Protein AF-A0A239N1A0-F1 (afdb_monomer_lite)

Sequence (111 aa):
MNDEREIPHRDLAESEELANAVAAGDVAFDLSAPTPELPPRLTDEPMVVISARVPTSTYVRIRDEATARGVAPSVVVREWLELQQADREPDRMVRLGDLRRAIAHLEDAAA

Foldseek 3Di:
DDDPPPPPPPPVVVVVVVVVCVVVVVDDDDPVDDDDDDDDPPPDDDDDDDDDDDPPVVQVVLVVVCVVVVHDSVVSVVVVVVVVVVVVPPPPPDDPVVVVVVVVVVVVVVD

pLDDT: mean 79.48, std 16.42, range [37.59, 98.56]

Organism: NCBI:txid560556

Secondary structure (DSSP, 8-state):
-----------HHHHHHHHHHHHHT-----TTSPPPPPPPP--SPPP--------HHHHHHHHHHHHHHTS-HHHHHHHHHHHHHHTT-TT----HHHHHHHHHHHHHTT-

Radius of gyration: 28.1 Å; chains: 1; bounding box: 55×37×73 Å

Structure (mmCIF, N/CA/C/O backbone):
data_AF-A0A239N1A0-F1
#
_entry.id   AF-A0A239N1A0-F1
#
loop_
_atom_site.group_PDB
_atom_site.id
_atom_site.type_symbol
_atom_site.label_atom_id
_atom_site.label_alt_id
_atom_site.label_comp_id
_atom_site.label_asym_id
_atom_site.label_entity_id
_atom_site.label_seq_id
_atom_site.pdbx_PDB_ins_code
_atom_site.Cartn_x
_atom_site.Cartn_y
_atom_site.Cartn_z
_atom_site.occupancy
_atom_site.B_iso_or_equiv
_atom_site.auth_seq_id
_atom_site.auth_comp_id
_atom_site.auth_asym_id
_atom_site.auth_atom_id
_atom_site.pdbx_PDB_model_num
ATOM 1 N N . MET A 1 1 ? -5.920 18.858 -22.433 1.00 37.59 1 MET A N 1
ATOM 2 C CA . MET A 1 1 ? -4.831 19.318 -23.314 1.00 37.59 1 MET A CA 1
ATOM 3 C C . MET A 1 1 ? -3.849 18.165 -23.362 1.00 37.59 1 MET A C 1
ATOM 5 O O . MET A 1 1 ? -3.043 18.035 -22.453 1.00 37.59 1 MET A O 1
ATOM 9 N N . ASN A 1 2 ? -4.100 17.222 -24.274 1.00 37.81 2 ASN A N 1
ATOM 10 C CA . ASN A 1 2 ? -3.293 16.012 -24.414 1.00 37.81 2 ASN A CA 1
ATOM 11 C C . ASN A 1 2 ? -2.057 16.372 -25.228 1.00 37.81 2 ASN A C 1
ATOM 13 O O . ASN A 1 2 ? -2.182 16.911 -26.322 1.00 37.81 2 ASN A O 1
ATOM 17 N N . ASP A 1 3 ? -0.901 16.102 -24.642 1.00 45.94 3 ASP A N 1
ATOM 18 C CA . ASP A 1 3 ? 0.408 16.209 -25.265 1.00 45.94 3 ASP A CA 1
ATOM 19 C C . ASP A 1 3 ? 0.614 14.939 -26.103 1.00 45.94 3 ASP A C 1
ATOM 21 O O . ASP A 1 3 ? 0.964 13.872 -25.587 1.00 45.94 3 ASP A O 1
ATOM 25 N N . GLU A 1 4 ? 0.245 15.025 -27.380 1.00 44.75 4 GLU A N 1
ATOM 26 C CA . GLU A 1 4 ? 0.538 14.013 -28.388 1.00 44.75 4 GLU A CA 1
ATOM 27 C C . GLU A 1 4 ? 2.048 14.022 -28.609 1.00 44.75 4 GLU A C 1
ATOM 29 O O . GLU A 1 4 ? 2.580 14.832 -29.362 1.00 44.75 4 GLU A O 1
ATOM 34 N N . ARG A 1 5 ? 2.762 13.140 -27.904 1.00 50.94 5 ARG A N 1
ATOM 35 C CA . ARG A 1 5 ? 4.185 12.919 -28.161 1.00 50.94 5 ARG A CA 1
ATOM 36 C C . ARG A 1 5 ? 4.322 12.392 -29.584 1.00 50.94 5 ARG A C 1
ATOM 38 O O . ARG A 1 5 ? 4.095 11.205 -29.820 1.00 50.94 5 ARG A O 1
ATOM 45 N N . GLU A 1 6 ? 4.669 13.284 -30.504 1.00 40.62 6 GLU A N 1
ATOM 46 C CA . GLU A 1 6 ? 5.126 12.956 -31.848 1.00 40.62 6 GLU A CA 1
ATOM 47 C C . GLU A 1 6 ? 6.196 11.872 -31.730 1.00 40.62 6 GLU A C 1
ATOM 49 O O . GLU A 1 6 ? 7.296 12.088 -31.215 1.00 40.62 6 GLU A O 1
ATOM 54 N N . ILE A 1 7 ? 5.846 10.664 -32.164 1.00 49.66 7 ILE A N 1
ATOM 55 C CA . ILE A 1 7 ? 6.840 9.633 -32.420 1.00 49.66 7 ILE A CA 1
ATOM 56 C C . ILE A 1 7 ? 7.656 10.190 -33.589 1.00 49.66 7 ILE A C 1
ATOM 58 O O . ILE A 1 7 ? 7.056 10.460 -34.632 1.00 49.66 7 ILE A O 1
ATOM 62 N N . PRO A 1 8 ? 8.976 10.407 -33.450 1.00 45.47 8 PRO A N 1
ATOM 63 C CA . PRO A 1 8 ? 9.765 10.933 -34.547 1.00 45.47 8 PRO A CA 1
ATOM 64 C C . PRO A 1 8 ? 9.628 9.946 -35.700 1.00 45.47 8 PRO A C 1
ATOM 66 O O . PRO A 1 8 ? 10.034 8.787 -35.578 1.00 45.47 8 PRO A O 1
ATOM 69 N N . HIS A 1 9 ? 9.004 10.381 -36.793 1.00 50.81 9 HIS A N 1
ATOM 70 C CA . HIS A 1 9 ? 9.011 9.643 -38.041 1.00 50.81 9 HIS A CA 1
ATOM 71 C C . HIS A 1 9 ? 10.475 9.552 -38.469 1.00 50.81 9 HIS A C 1
ATOM 73 O O . HIS A 1 9 ? 11.012 10.492 -39.048 1.00 50.81 9 HIS A O 1
ATOM 79 N N . ARG A 1 10 ? 11.150 8.451 -38.105 1.00 56.03 10 ARG A N 1
ATOM 80 C CA . ARG A 1 10 ? 12.426 8.071 -38.713 1.00 56.03 10 ARG A CA 1
ATOM 81 C C . ARG A 1 10 ? 12.217 8.186 -40.217 1.00 56.03 10 ARG A C 1
ATOM 83 O O . ARG A 1 10 ? 11.235 7.642 -40.724 1.00 56.03 10 ARG A O 1
ATOM 90 N N . ASP A 1 11 ? 13.066 8.977 -40.856 1.00 60.19 11 ASP A N 1
ATOM 91 C CA . ASP A 1 11 ? 12.864 9.484 -42.206 1.00 60.19 11 ASP A CA 1
ATOM 92 C C . ASP A 1 11 ? 12.440 8.345 -43.149 1.00 60.19 11 ASP A C 1
ATOM 94 O O . ASP A 1 11 ? 13.123 7.325 -43.284 1.00 60.19 11 ASP A O 1
ATOM 98 N N . LEU A 1 12 ? 11.249 8.462 -43.741 1.00 56.19 12 LEU A N 1
ATOM 99 C CA . LEU A 1 12 ? 10.692 7.412 -44.598 1.00 56.19 12 LEU A CA 1
ATOM 100 C C . LEU A 1 12 ? 1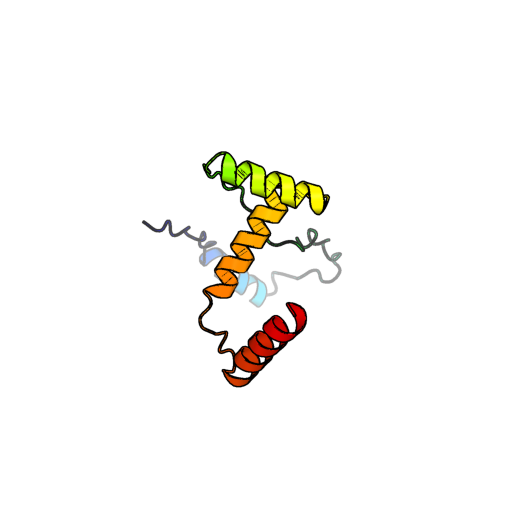1.592 7.175 -45.821 1.00 56.19 12 LEU A C 1
ATOM 102 O O . LEU A 1 12 ? 11.656 6.050 -46.315 1.00 56.19 12 LEU A O 1
ATOM 106 N N . ALA A 1 13 ? 12.352 8.195 -46.238 1.00 59.06 13 ALA A N 1
ATOM 107 C CA . ALA A 1 13 ? 13.349 8.098 -47.298 1.00 59.06 13 ALA A CA 1
ATOM 108 C C . ALA A 1 13 ? 14.492 7.130 -46.942 1.00 59.06 13 ALA A C 1
ATOM 110 O O . ALA A 1 13 ? 14.853 6.284 -47.758 1.00 59.06 13 ALA A O 1
ATOM 111 N N . GLU A 1 14 ? 14.992 7.166 -45.701 1.00 66.62 14 GLU A N 1
ATOM 112 C CA . GLU A 1 14 ? 15.992 6.202 -45.214 1.00 66.62 14 GLU A CA 1
ATOM 113 C C . GLU A 1 14 ? 15.430 4.772 -45.184 1.00 66.62 14 GLU A C 1
ATOM 115 O O . GLU A 1 14 ? 16.164 3.796 -45.343 1.00 66.62 14 GLU A O 1
ATOM 120 N N . SER A 1 15 ? 14.117 4.633 -44.979 1.00 69.81 15 SER A N 1
ATOM 121 C CA . SER A 1 15 ? 13.447 3.330 -44.938 1.00 69.81 15 SER A CA 1
ATOM 122 C C . SER A 1 15 ? 13.277 2.722 -46.334 1.00 69.81 15 SER A C 1
ATOM 124 O O . SER A 1 15 ? 13.476 1.518 -46.499 1.00 69.81 15 SER A O 1
ATOM 126 N N . GLU A 1 16 ? 12.951 3.533 -47.344 1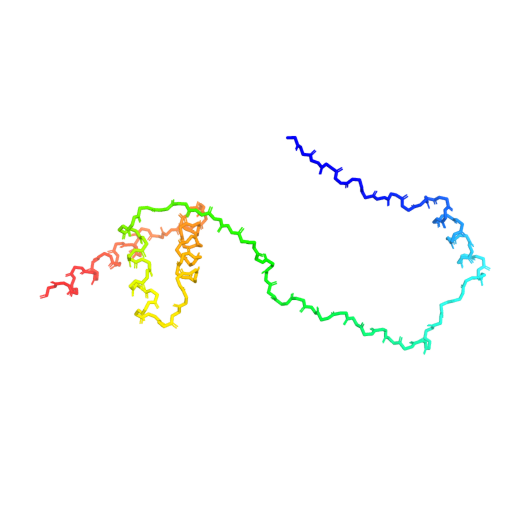.00 77.81 16 GLU A N 1
ATOM 127 C CA . GLU A 1 16 ? 12.869 3.089 -48.743 1.00 77.81 16 GLU A CA 1
ATOM 128 C C . GLU A 1 16 ? 14.251 2.776 -49.328 1.00 77.81 16 GLU A C 1
ATOM 130 O O . GLU A 1 16 ? 14.421 1.760 -50.003 1.00 77.81 16 GLU A O 1
ATOM 135 N N . GLU A 1 17 ? 15.259 3.599 -49.031 1.00 79.56 17 GLU A N 1
ATOM 136 C CA . GLU A 1 17 ? 16.646 3.352 -49.435 1.00 79.56 17 GLU A CA 1
ATOM 137 C C . GLU A 1 17 ? 17.174 2.040 -48.843 1.00 79.56 17 GLU A C 1
ATOM 139 O O . GLU A 1 17 ? 17.720 1.203 -49.565 1.00 79.56 17 GLU A O 1
ATOM 144 N N . LEU A 1 18 ? 16.923 1.805 -47.551 1.00 77.94 18 LEU A N 1
ATOM 145 C CA . LEU A 1 18 ? 17.281 0.553 -46.891 1.00 77.94 18 LEU A CA 1
ATOM 146 C C . LEU A 1 18 ? 16.550 -0.648 -47.502 1.00 77.94 18 LEU A C 1
ATOM 148 O O . LEU A 1 18 ? 17.166 -1.688 -47.731 1.00 77.94 18 LEU A O 1
ATOM 152 N N . ALA A 1 19 ? 15.251 -0.520 -47.783 1.00 81.44 19 ALA A N 1
ATOM 153 C CA . ALA A 1 19 ? 14.479 -1.584 -48.418 1.00 81.44 19 ALA A CA 1
ATOM 154 C C . ALA A 1 19 ? 15.038 -1.935 -49.807 1.00 81.44 19 ALA A C 1
ATOM 156 O O . ALA A 1 19 ? 15.173 -3.115 -50.136 1.00 81.44 19 ALA A O 1
ATOM 157 N N . ASN A 1 20 ? 15.428 -0.925 -50.589 1.00 85.62 20 ASN A N 1
ATOM 158 C CA . ASN A 1 20 ? 16.051 -1.111 -51.896 1.00 85.62 20 ASN A CA 1
ATOM 159 C C . ASN A 1 20 ? 17.434 -1.766 -51.788 1.00 85.62 20 ASN A C 1
ATOM 161 O O . ASN A 1 20 ? 17.723 -2.677 -52.557 1.00 85.62 20 ASN A O 1
ATOM 165 N N . ALA A 1 21 ? 18.257 -1.375 -50.813 1.00 81.19 21 ALA A N 1
ATOM 166 C CA . ALA A 1 21 ? 19.572 -1.976 -50.582 1.00 81.19 21 ALA A CA 1
ATOM 167 C C . ALA A 1 21 ? 19.475 -3.446 -50.126 1.00 81.19 21 ALA A C 1
ATOM 169 O O . ALA A 1 21 ? 20.254 -4.293 -50.562 1.00 81.19 21 ALA A O 1
ATOM 170 N N . VAL A 1 22 ? 18.476 -3.787 -49.302 1.00 81.81 22 VAL A N 1
ATOM 171 C CA . VAL A 1 22 ? 18.172 -5.184 -48.939 1.00 81.81 22 VAL A CA 1
ATOM 172 C C . VAL A 1 22 ? 17.707 -5.976 -50.165 1.00 81.81 22 VAL A C 1
ATOM 174 O O . VAL A 1 22 ? 18.174 -7.092 -50.382 1.00 81.81 22 VAL A O 1
ATOM 177 N N . ALA A 1 23 ? 16.822 -5.407 -50.991 1.00 84.88 23 ALA A N 1
ATOM 178 C CA . ALA A 1 23 ? 16.338 -6.055 -52.212 1.00 84.88 23 ALA A CA 1
ATOM 179 C C . ALA A 1 23 ? 17.442 -6.241 -53.270 1.00 84.88 23 ALA A C 1
ATOM 181 O O . ALA A 1 23 ? 17.441 -7.243 -53.986 1.00 84.88 23 ALA A O 1
ATOM 182 N N . ALA A 1 24 ? 18.391 -5.305 -53.346 1.00 87.62 24 ALA A N 1
ATOM 183 C CA . ALA A 1 24 ? 19.570 -5.374 -54.207 1.00 87.62 24 ALA A CA 1
ATOM 184 C C . ALA A 1 24 ? 20.644 -6.351 -53.690 1.00 87.62 24 ALA A C 1
ATOM 186 O O . ALA A 1 24 ? 21.539 -6.726 -54.443 1.00 87.62 24 ALA A O 1
ATOM 187 N N . GLY A 1 25 ? 20.539 -6.804 -52.434 1.00 82.50 25 GLY A N 1
ATOM 188 C CA . GLY A 1 25 ? 21.524 -7.683 -51.799 1.00 82.50 25 GLY A CA 1
ATOM 189 C C . GLY A 1 25 ? 22.774 -6.958 -51.289 1.00 82.50 25 GLY A C 1
ATOM 190 O O . GLY A 1 25 ? 23.741 -7.615 -50.910 1.00 82.50 25 GLY A O 1
ATOM 191 N N . ASP A 1 26 ? 22.745 -5.625 -51.238 1.00 85.62 26 ASP A N 1
ATOM 192 C CA . ASP A 1 26 ? 23.834 -4.775 -50.738 1.00 85.62 26 ASP A CA 1
ATOM 193 C C . ASP A 1 26 ? 23.911 -4.764 -49.199 1.00 85.62 26 ASP A C 1
ATOM 195 O O 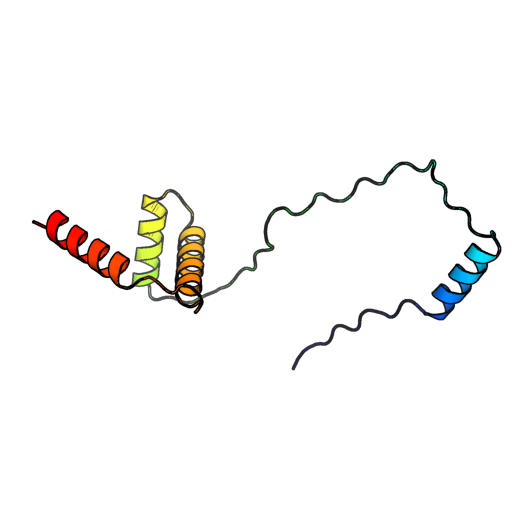. ASP A 1 26 ? 24.888 -4.298 -48.611 1.00 85.62 26 ASP A O 1
ATOM 199 N N . VAL A 1 27 ? 22.888 -5.310 -48.531 1.00 81.50 27 VAL A N 1
ATOM 200 C CA . VAL A 1 27 ? 22.829 -5.496 -47.077 1.00 81.50 27 VAL A CA 1
ATOM 201 C C . VAL A 1 27 ? 22.773 -6.986 -46.759 1.00 81.50 27 VAL A C 1
ATOM 203 O O . VAL A 1 27 ? 21.852 -7.690 -47.172 1.00 81.50 27 VAL A O 1
ATOM 206 N N . ALA A 1 28 ? 23.731 -7.458 -45.964 1.00 78.94 28 ALA A N 1
ATOM 207 C CA . ALA A 1 28 ? 23.748 -8.817 -45.440 1.00 78.94 28 ALA A CA 1
ATOM 208 C C . ALA A 1 28 ? 23.518 -8.804 -43.925 1.00 78.94 28 ALA A C 1
ATOM 210 O O . ALA A 1 28 ? 24.169 -8.059 -43.192 1.00 78.94 28 ALA A O 1
ATOM 211 N N . PHE A 1 29 ? 22.608 -9.654 -43.450 1.00 78.69 29 PHE A N 1
ATOM 212 C CA . PHE A 1 29 ? 22.435 -9.893 -42.020 1.00 78.69 29 PHE A CA 1
ATOM 213 C C . PHE A 1 29 ? 23.478 -10.904 -41.547 1.00 78.69 29 PHE A C 1
ATOM 215 O O . PHE A 1 29 ? 23.501 -12.043 -42.015 1.00 78.69 29 PHE A O 1
ATOM 222 N N . ASP A 1 30 ? 24.324 -10.503 -40.601 1.00 82.88 30 ASP A N 1
ATOM 223 C CA . ASP A 1 30 ? 25.215 -11.436 -39.919 1.00 82.88 30 ASP A CA 1
ATOM 224 C C . ASP A 1 30 ? 24.422 -12.262 -38.899 1.00 82.88 30 ASP A C 1
ATOM 226 O O . ASP A 1 30 ? 24.176 -11.839 -37.770 1.00 82.88 30 ASP A O 1
ATOM 230 N N . LEU A 1 31 ? 24.012 -13.460 -39.313 1.00 80.38 31 LEU A N 1
ATOM 231 C CA . LEU A 1 31 ? 23.315 -14.416 -38.450 1.00 80.38 31 LEU A CA 1
ATOM 232 C C . LEU A 1 31 ? 24.263 -15.164 -37.497 1.00 80.38 31 LEU A C 1
ATOM 234 O O . LEU A 1 31 ? 23.794 -15.921 -36.650 1.00 80.38 31 LEU A O 1
ATOM 238 N N . SER A 1 32 ? 25.581 -14.983 -37.644 1.00 85.75 32 SER A N 1
ATOM 239 C CA . SER A 1 32 ? 26.595 -15.530 -36.735 1.00 85.75 32 SER A CA 1
ATOM 240 C C . SER A 1 32 ? 26.921 -14.590 -35.573 1.00 85.75 32 SER A C 1
ATOM 242 O O . SER A 1 32 ? 27.614 -14.989 -34.633 1.00 85.75 32 SER A O 1
ATOM 244 N N . ALA A 1 33 ? 26.390 -13.365 -35.609 1.00 84.94 33 ALA A N 1
ATOM 245 C CA . ALA A 1 33 ? 26.525 -12.406 -34.531 1.00 84.94 33 ALA A CA 1
ATOM 246 C C . ALA A 1 33 ? 25.937 -12.965 -33.218 1.00 84.94 33 ALA A C 1
ATOM 248 O O . ALA A 1 33 ? 24.871 -13.594 -33.221 1.00 84.94 33 ALA A O 1
ATOM 249 N N . PRO A 1 34 ? 26.601 -12.735 -32.071 1.00 85.31 34 PRO A N 1
ATOM 250 C CA . PRO A 1 34 ? 26.079 -13.161 -30.782 1.00 85.31 34 PRO A CA 1
ATOM 251 C C . PRO A 1 34 ? 24.747 -12.462 -30.495 1.00 85.31 34 PRO A C 1
ATOM 253 O O . PRO A 1 34 ? 24.596 -11.262 -30.729 1.00 85.31 34 PRO A O 1
ATOM 256 N N . THR A 1 35 ? 23.777 -13.210 -29.961 1.00 84.62 35 THR A N 1
ATOM 257 C CA . THR A 1 35 ? 22.510 -12.625 -29.511 1.00 84.62 35 THR A CA 1
ATOM 258 C C . THR A 1 35 ? 22.799 -11.597 -28.416 1.00 84.62 35 THR A C 1
ATOM 260 O O . THR A 1 35 ? 23.424 -11.958 -27.415 1.00 84.62 35 THR A O 1
ATOM 263 N N . PRO A 1 36 ? 22.376 -10.332 -28.577 1.00 84.75 36 PRO A N 1
ATOM 264 C CA . PRO A 1 36 ? 22.598 -9.325 -27.554 1.00 84.75 36 PRO A CA 1
ATOM 265 C C . PRO A 1 36 ? 21.832 -9.698 -26.283 1.00 84.75 36 PRO A C 1
ATOM 267 O O . PRO A 1 36 ? 20.688 -10.159 -26.343 1.00 84.75 36 PRO A O 1
ATOM 270 N N . GLU A 1 37 ? 22.455 -9.482 -25.127 1.00 86.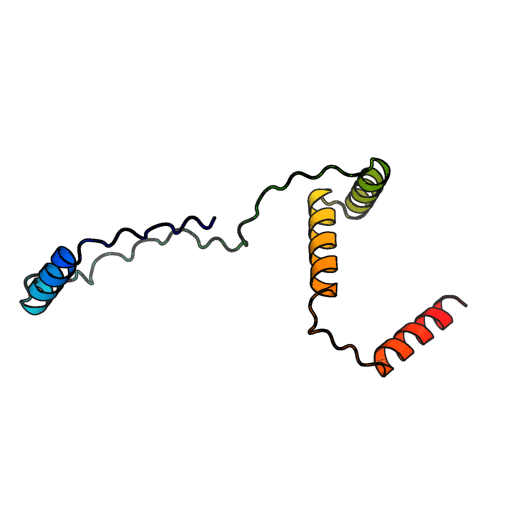62 37 GLU A N 1
ATOM 271 C CA . GLU A 1 37 ? 21.768 -9.612 -23.847 1.00 86.62 37 GLU A CA 1
ATOM 272 C C . GLU A 1 37 ? 20.707 -8.510 -23.752 1.00 86.62 37 GLU A C 1
ATOM 274 O O . GLU A 1 37 ? 21.013 -7.316 -23.790 1.00 86.62 37 GLU A O 1
ATOM 279 N N . LEU A 1 38 ? 19.438 -8.916 -23.690 1.00 82.12 38 LEU A N 1
ATOM 280 C CA . LEU A 1 38 ? 18.346 -7.976 -23.484 1.00 82.12 38 LEU A CA 1
ATOM 281 C C . LEU A 1 38 ? 18.419 -7.427 -22.056 1.00 82.12 38 LEU A C 1
ATOM 283 O O . LEU A 1 38 ? 18.736 -8.182 -21.133 1.00 82.12 38 LEU A O 1
ATOM 287 N N . PRO A 1 39 ? 18.069 -6.146 -21.838 1.00 81.44 39 PRO A N 1
ATOM 288 C CA . PRO A 1 39 ? 17.916 -5.636 -20.486 1.00 81.44 39 PRO A CA 1
ATOM 289 C C . PRO A 1 39 ? 16.900 -6.500 -19.723 1.00 81.44 39 PRO A C 1
ATOM 291 O O . PRO A 1 39 ? 15.947 -7.013 -20.328 1.00 81.44 39 PRO A O 1
ATOM 294 N N . PRO A 1 40 ? 17.081 -6.675 -18.403 1.00 81.19 40 PRO A N 1
ATOM 295 C CA . PRO A 1 40 ? 16.172 -7.477 -17.603 1.00 81.19 40 PRO A CA 1
ATOM 296 C C . PRO A 1 40 ? 14.746 -6.957 -17.777 1.00 81.19 40 PRO A C 1
ATOM 298 O O . PRO A 1 40 ? 14.495 -5.750 -17.729 1.00 81.19 40 PRO A O 1
ATOM 301 N N . ARG A 1 41 ? 13.798 -7.876 -17.991 1.00 71.00 41 ARG A N 1
ATOM 302 C CA . ARG A 1 41 ? 12.380 -7.516 -17.984 1.00 71.00 41 ARG A CA 1
ATOM 303 C C . ARG A 1 41 ? 12.049 -6.986 -16.595 1.00 71.00 41 ARG A C 1
ATOM 305 O O . ARG A 1 41 ? 12.220 -7.704 -15.614 1.00 71.00 41 ARG A O 1
ATOM 312 N N . LEU A 1 42 ? 11.567 -5.748 -16.527 1.00 69.38 42 LEU A N 1
ATOM 313 C CA . LEU A 1 42 ? 10.905 -5.236 -15.334 1.00 69.38 42 LEU A CA 1
ATOM 314 C C . LEU A 1 42 ? 9.669 -6.115 -15.112 1.00 69.38 42 LEU A C 1
ATOM 316 O O . LEU A 1 42 ? 8.73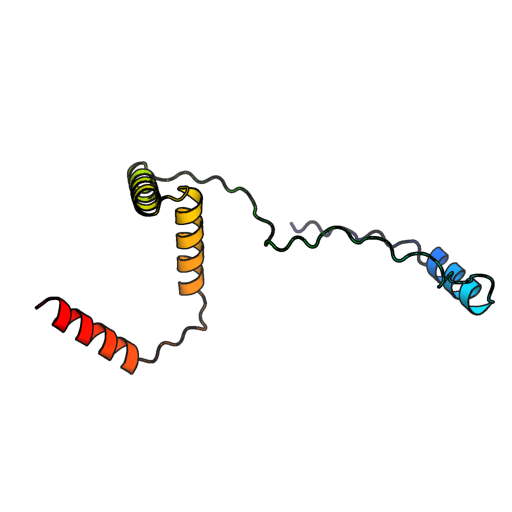8 -6.092 -15.914 1.00 69.38 42 LEU A O 1
ATOM 320 N N . THR A 1 43 ? 9.721 -6.976 -14.098 1.00 63.44 43 THR A N 1
ATOM 321 C CA . THR A 1 43 ? 8.622 -7.888 -13.746 1.00 63.44 43 THR A CA 1
ATOM 322 C C . THR A 1 43 ? 7.510 -7.186 -12.982 1.00 63.44 43 THR A C 1
ATOM 324 O O . THR A 1 43 ? 6.404 -7.713 -12.907 1.00 63.44 43 THR A O 1
ATOM 327 N N . ASP A 1 44 ? 7.803 -6.006 -12.442 1.00 75.81 44 ASP A N 1
ATOM 328 C CA . ASP A 1 44 ? 6.889 -5.246 -11.607 1.00 75.81 44 ASP A CA 1
ATOM 329 C C . ASP A 1 44 ? 6.230 -4.136 -12.425 1.00 75.81 44 ASP A C 1
ATOM 331 O O . ASP A 1 44 ? 6.876 -3.469 -13.242 1.00 75.81 44 ASP A O 1
ATOM 335 N N . GLU A 1 45 ? 4.935 -3.927 -12.191 1.00 80.81 45 GLU A N 1
ATOM 336 C CA . GLU A 1 45 ? 4.223 -2.786 -12.753 1.00 80.81 45 GLU A CA 1
ATOM 337 C C . GLU A 1 45 ? 4.891 -1.482 -12.277 1.00 80.81 45 GLU A C 1
ATOM 339 O O . GLU A 1 45 ? 5.157 -1.325 -11.078 1.00 80.81 45 GLU A O 1
ATOM 344 N N . PRO A 1 46 ? 5.201 -0.536 -13.185 1.00 85.38 46 PRO A N 1
ATOM 345 C CA . PRO A 1 46 ? 5.849 0.709 -12.804 1.00 85.38 46 PRO A CA 1
ATOM 346 C C . PRO A 1 46 ? 4.978 1.489 -11.813 1.00 85.38 46 PRO A C 1
ATOM 348 O O . PRO A 1 46 ? 3.852 1.879 -12.113 1.00 85.38 46 PRO A O 1
ATOM 351 N N . MET A 1 47 ? 5.523 1.757 -10.627 1.00 88.12 47 MET A N 1
ATOM 352 C CA . MET A 1 47 ? 4.821 2.491 -9.575 1.00 88.12 47 MET A CA 1
ATOM 353 C C . MET A 1 47 ? 5.126 3.989 -9.641 1.00 88.12 47 MET A C 1
ATOM 355 O O . MET A 1 47 ? 6.265 4.397 -9.870 1.00 88.12 47 MET A O 1
ATOM 359 N N . VAL A 1 48 ? 4.121 4.822 -9.358 1.00 92.44 48 VAL A N 1
ATOM 360 C CA . VAL A 1 48 ? 4.266 6.284 -9.272 1.00 92.44 48 VAL A CA 1
ATOM 361 C C . VAL A 1 48 ? 4.042 6.744 -7.834 1.00 92.44 48 VAL A C 1
ATOM 363 O O . VAL A 1 48 ? 3.125 6.286 -7.152 1.00 92.44 48 VAL A O 1
ATOM 366 N N . VAL A 1 49 ? 4.873 7.675 -7.364 1.00 93.19 49 VAL A N 1
ATOM 367 C CA . VAL A 1 49 ? 4.706 8.285 -6.040 1.00 93.19 49 VAL A CA 1
ATOM 368 C C . VAL A 1 49 ? 3.572 9.303 -6.084 1.00 93.19 49 VAL A C 1
ATOM 370 O O . VAL A 1 49 ? 3.615 10.262 -6.852 1.00 93.19 49 VAL A O 1
ATOM 373 N N . ILE A 1 50 ? 2.589 9.129 -5.203 1.00 91.62 50 ILE A N 1
ATOM 374 C CA . ILE A 1 50 ? 1.510 10.094 -4.982 1.00 91.62 50 ILE A CA 1
ATOM 375 C C . ILE A 1 50 ? 1.619 10.689 -3.577 1.00 91.62 50 ILE A C 1
ATOM 377 O O . ILE A 1 50 ? 1.974 9.996 -2.623 1.00 91.62 50 ILE A O 1
ATOM 381 N N . SER A 1 51 ? 1.303 11.979 -3.437 1.00 93.12 51 SER A N 1
ATOM 382 C CA . SER A 1 51 ? 1.181 12.631 -2.129 1.00 93.12 51 SER A CA 1
ATOM 383 C C . SER A 1 51 ? -0.271 13.023 -1.873 1.00 93.12 51 SER A C 1
ATOM 385 O O . SER A 1 51 ? -0.933 13.609 -2.727 1.00 93.12 51 SER A O 1
ATOM 387 N N . ALA A 1 52 ? -0.779 12.681 -0.690 1.00 92.06 52 ALA A N 1
ATOM 388 C CA . ALA A 1 52 ? -2.144 12.981 -0.278 1.00 92.06 52 ALA A CA 1
ATOM 389 C C . ALA A 1 52 ? -2.154 13.487 1.165 1.00 92.06 52 ALA A C 1
ATOM 391 O O . ALA A 1 52 ? -1.463 12.952 2.033 1.00 92.06 52 ALA A O 1
ATOM 392 N N . ARG A 1 53 ? -2.957 14.521 1.431 1.00 96.56 53 ARG A N 1
ATOM 393 C CA . ARG A 1 53 ? -3.248 14.958 2.800 1.00 96.56 53 ARG A CA 1
ATOM 394 C C . ARG A 1 53 ? -4.431 14.161 3.325 1.00 96.56 53 ARG A C 1
ATOM 396 O O . ARG A 1 53 ? -5.460 14.084 2.662 1.00 96.56 53 ARG A O 1
ATOM 403 N N . VAL A 1 54 ? -4.295 13.619 4.529 1.00 95.81 54 VAL A N 1
ATOM 404 C CA . VAL A 1 54 ? -5.356 12.876 5.217 1.00 95.81 54 VAL A CA 1
ATOM 405 C C . VAL A 1 54 ? -5.538 13.419 6.635 1.00 95.81 54 VAL A C 1
ATOM 407 O O . VAL A 1 54 ? -4.586 13.962 7.202 1.00 95.81 54 VAL A O 1
ATOM 410 N N . PRO A 1 55 ? -6.729 13.277 7.240 1.00 98.38 55 PRO A N 1
ATOM 411 C CA . PRO A 1 55 ? -6.909 13.573 8.656 1.00 98.38 55 PRO A CA 1
ATOM 412 C C . PRO A 1 55 ? -5.966 12.734 9.530 1.00 98.38 55 PRO A C 1
ATOM 414 O O . PRO A 1 55 ? -5.741 11.554 9.253 1.00 98.38 55 PRO A O 1
ATOM 417 N N . THR A 1 56 ? -5.475 13.301 10.635 1.00 98.38 56 THR A N 1
ATOM 418 C CA . THR A 1 56 ? -4.565 12.609 11.569 1.00 98.38 56 THR A CA 1
ATOM 419 C C . THR A 1 56 ? -5.128 11.276 12.054 1.00 98.38 56 THR A C 1
ATOM 421 O O . THR A 1 56 ? -4.411 10.281 12.102 1.00 98.38 56 THR A O 1
ATOM 424 N N . SER A 1 57 ? -6.427 11.223 12.355 1.00 98.00 57 SER A N 1
ATOM 425 C CA . SER A 1 57 ? -7.108 9.991 12.768 1.00 98.00 57 SER A CA 1
ATOM 426 C C . SER A 1 57 ? -7.046 8.895 11.701 1.00 98.00 57 SER A C 1
ATOM 428 O O . SER A 1 57 ? -6.912 7.720 12.029 1.00 98.00 57 SER A O 1
ATOM 430 N N . THR A 1 58 ? -7.100 9.269 10.421 1.00 97.94 58 THR A N 1
ATOM 431 C CA . THR A 1 58 ? -6.973 8.326 9.303 1.00 97.94 58 THR A CA 1
ATOM 432 C C . THR A 1 58 ? -5.549 7.794 9.215 1.00 97.94 58 THR A C 1
ATOM 434 O O . THR A 1 58 ? -5.356 6.587 9.104 1.00 97.94 58 THR A O 1
ATOM 437 N N . TYR A 1 59 ? -4.550 8.670 9.344 1.00 97.81 59 TYR A N 1
ATOM 438 C CA . TYR A 1 59 ? -3.149 8.252 9.355 1.00 97.81 59 TYR A CA 1
ATOM 439 C C . TYR A 1 59 ? -2.828 7.297 10.513 1.00 97.81 59 TYR A C 1
ATOM 441 O O . TYR A 1 59 ? -2.149 6.295 10.306 1.00 97.81 59 TYR A O 1
ATOM 449 N N . VAL A 1 60 ? -3.352 7.563 11.715 1.00 98.44 60 VAL A N 1
ATOM 450 C CA . VAL A 1 60 ? -3.181 6.672 12.876 1.00 98.44 60 VAL A CA 1
ATOM 451 C C . VAL A 1 60 ? -3.740 5.281 12.579 1.00 98.44 60 VAL A C 1
ATOM 453 O O . VAL A 1 60 ? -3.024 4.303 12.753 1.00 98.44 60 VAL A O 1
ATOM 456 N N . ARG A 1 61 ? -4.956 5.187 12.022 1.00 98.19 61 ARG A N 1
ATOM 457 C CA . ARG A 1 61 ? -5.554 3.898 11.631 1.00 98.19 61 ARG A CA 1
ATOM 458 C C . ARG A 1 61 ? -4.699 3.132 10.622 1.00 98.19 61 ARG A C 1
ATOM 460 O O . ARG A 1 61 ? -4.509 1.934 10.781 1.00 98.19 61 ARG A O 1
ATOM 467 N N . ILE A 1 62 ? -4.169 3.820 9.609 1.00 97.88 62 ILE A N 1
ATOM 468 C CA . ILE A 1 62 ? -3.280 3.209 8.609 1.00 97.88 62 ILE A CA 1
ATOM 469 C C . ILE A 1 62 ? -2.013 2.670 9.281 1.00 97.88 62 ILE A C 1
ATOM 471 O O . ILE A 1 62 ? -1.589 1.551 9.008 1.00 97.88 62 ILE A O 1
ATOM 475 N N . ARG A 1 63 ? -1.394 3.469 10.156 1.00 98.19 63 ARG A N 1
ATOM 476 C CA . ARG A 1 63 ? -0.163 3.093 10.854 1.00 98.19 63 ARG A CA 1
ATOM 477 C C . ARG A 1 63 ? -0.379 1.888 11.767 1.00 98.19 63 ARG A C 1
ATOM 479 O O . ARG A 1 63 ? 0.464 0.995 11.790 1.00 98.19 63 ARG A O 1
ATOM 486 N N . ASP A 1 64 ? -1.472 1.872 12.517 1.00 98.56 64 ASP A N 1
ATOM 487 C CA . ASP A 1 64 ? -1.764 0.799 13.464 1.00 98.56 64 ASP A CA 1
ATOM 488 C C . ASP A 1 64 ? -2.042 -0.518 12.710 1.00 98.56 64 ASP A C 1
ATOM 490 O O . ASP A 1 64 ? -1.489 -1.556 13.072 1.00 98.56 64 ASP A O 1
ATOM 494 N N . GLU A 1 65 ? -2.767 -0.463 11.585 1.00 98.31 65 GLU A N 1
ATOM 495 C CA . GLU A 1 65 ? -2.977 -1.614 10.694 1.00 98.31 65 GLU A CA 1
ATOM 496 C C . GLU A 1 65 ? -1.660 -2.128 10.091 1.00 98.31 65 GLU A C 1
ATOM 4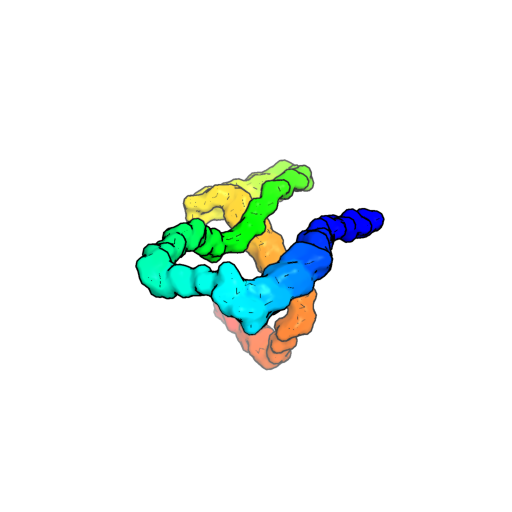98 O O . GLU A 1 65 ? -1.369 -3.324 10.114 1.00 98.31 65 GLU A O 1
ATOM 503 N N . ALA A 1 66 ? -0.823 -1.220 9.585 1.00 98.25 66 ALA A N 1
ATOM 504 C CA . ALA A 1 66 ? 0.481 -1.562 9.025 1.00 98.25 66 ALA A CA 1
ATOM 505 C C . ALA A 1 66 ? 1.392 -2.221 10.072 1.00 98.25 66 ALA A C 1
ATOM 507 O O . ALA A 1 66 ? 2.092 -3.187 9.773 1.00 98.25 66 ALA A O 1
ATOM 508 N N . THR A 1 67 ? 1.324 -1.738 11.316 1.00 98.50 67 THR A N 1
ATOM 509 C CA . THR A 1 67 ? 2.062 -2.293 12.457 1.00 98.50 67 THR A CA 1
ATOM 510 C C . THR A 1 67 ? 1.586 -3.705 12.783 1.00 98.50 67 THR A C 1
ATOM 512 O O . THR A 1 67 ? 2.416 -4.597 12.937 1.00 98.50 67 THR A O 1
ATOM 515 N N . ALA A 1 68 ? 0.270 -3.934 12.826 1.00 98.25 68 ALA A N 1
ATOM 516 C CA . ALA A 1 68 ? -0.302 -5.260 13.057 1.00 98.25 68 ALA A CA 1
ATOM 517 C C . ALA A 1 68 ? 0.109 -6.280 11.976 1.00 98.25 68 ALA A C 1
ATOM 519 O O . ALA A 1 68 ? 0.296 -7.456 12.278 1.00 98.25 68 ALA A O 1
ATOM 520 N N . ARG A 1 69 ? 0.289 -5.823 10.730 1.00 96.75 69 ARG A N 1
ATOM 521 C CA . ARG A 1 69 ? 0.701 -6.648 9.580 1.00 96.75 69 ARG A CA 1
ATOM 522 C C . ARG A 1 69 ? 2.219 -6.756 9.383 1.00 96.75 69 ARG A C 1
ATOM 524 O O . ARG A 1 69 ? 2.658 -7.555 8.563 1.00 96.75 69 ARG A O 1
ATOM 531 N N . GLY A 1 70 ? 3.023 -5.949 10.078 1.00 97.88 70 GLY A N 1
ATOM 532 C CA . GLY A 1 70 ? 4.476 -5.891 9.876 1.00 97.88 70 GLY A CA 1
ATOM 533 C C . GLY A 1 70 ? 4.902 -5.334 8.509 1.00 97.88 70 GLY A C 1
ATOM 534 O O . GLY A 1 70 ? 5.960 -5.702 8.003 1.00 97.88 70 GLY A O 1
ATOM 535 N N . VAL A 1 71 ? 4.092 -4.461 7.902 1.00 97.62 71 VAL A N 1
ATOM 536 C CA . VAL A 1 71 ? 4.353 -3.856 6.581 1.00 97.62 71 VAL A CA 1
ATOM 537 C C . VAL A 1 71 ? 4.463 -2.333 6.673 1.00 97.62 71 VAL A C 1
ATOM 539 O O . VAL A 1 71 ? 4.157 -1.723 7.696 1.00 97.62 71 VAL A O 1
ATOM 542 N N . ALA A 1 72 ? 4.891 -1.684 5.588 1.00 97.38 72 ALA A N 1
ATOM 543 C CA . ALA A 1 72 ? 4.906 -0.225 5.524 1.00 97.38 72 ALA A CA 1
ATOM 544 C C . ALA A 1 72 ? 3.478 0.353 5.378 1.00 97.38 72 ALA A C 1
ATOM 546 O O . ALA A 1 72 ? 2.661 -0.224 4.657 1.00 97.38 72 ALA A O 1
ATOM 547 N N . PRO A 1 73 ? 3.178 1.538 5.950 1.00 96.38 73 PRO A N 1
ATOM 548 C CA . PRO A 1 73 ? 1.888 2.221 5.777 1.00 96.38 73 PRO A CA 1
ATOM 549 C C . PRO A 1 73 ? 1.449 2.403 4.317 1.00 96.38 73 PRO A C 1
ATOM 551 O O . PRO A 1 73 ? 0.262 2.325 4.012 1.00 96.38 73 PRO A O 1
ATOM 554 N N . SER A 1 74 ? 2.398 2.611 3.399 1.00 95.19 74 SER A N 1
ATOM 555 C CA . SER A 1 74 ? 2.121 2.745 1.965 1.00 95.19 74 SER A CA 1
ATOM 556 C C . SER A 1 74 ? 1.567 1.467 1.330 1.00 95.19 74 SER A C 1
ATOM 558 O O . SER A 1 74 ? 0.803 1.568 0.373 1.00 95.19 74 SER A O 1
ATOM 560 N N . VAL A 1 75 ? 1.902 0.286 1.865 1.00 95.69 75 VAL A N 1
ATOM 561 C CA . VAL A 1 75 ? 1.347 -1.001 1.412 1.00 95.69 75 VAL A CA 1
ATOM 562 C C . VAL A 1 75 ? -0.139 -1.062 1.744 1.00 95.69 75 VAL A C 1
ATOM 564 O O . VAL A 1 75 ? -0.945 -1.289 0.852 1.00 95.69 75 VAL A O 1
ATOM 567 N N . VAL A 1 76 ? -0.505 -0.740 2.988 1.00 96.88 76 VAL A N 1
ATOM 568 C CA . VAL A 1 76 ? -1.909 -0.705 3.433 1.00 96.88 76 VAL A CA 1
ATOM 569 C C . VAL A 1 76 ? -2.721 0.306 2.625 1.00 96.88 76 VAL A C 1
ATOM 571 O O . VAL A 1 76 ? -3.820 -0.001 2.174 1.00 96.88 76 VAL A O 1
ATOM 574 N N . VAL A 1 77 ? -2.175 1.509 2.406 1.00 95.62 77 VAL A N 1
ATOM 575 C CA . VAL A 1 77 ? -2.846 2.539 1.597 1.00 95.62 77 VAL A CA 1
ATOM 576 C C . VAL A 1 77 ? -3.089 2.044 0.177 1.00 95.62 77 VAL A C 1
ATOM 578 O O . VAL A 1 77 ? -4.195 2.206 -0.332 1.00 95.62 77 VAL A O 1
ATOM 581 N N . ARG A 1 78 ? -2.081 1.439 -0.456 1.00 93.81 78 ARG A N 1
ATOM 582 C CA . ARG A 1 78 ? -2.211 0.902 -1.810 1.00 93.81 78 ARG A CA 1
ATOM 583 C C . ARG A 1 78 ? -3.268 -0.202 -1.876 1.00 93.81 78 ARG A C 1
ATOM 585 O O . ARG A 1 78 ? -4.172 -0.093 -2.691 1.00 93.81 78 ARG A O 1
ATOM 592 N N . GLU A 1 79 ? -3.213 -1.185 -0.981 1.00 93.31 79 GLU A N 1
ATOM 593 C CA . GLU A 1 79 ? -4.187 -2.286 -0.934 1.00 93.31 79 GLU A CA 1
ATOM 594 C C . GLU A 1 79 ? -5.619 -1.777 -0.744 1.00 93.31 79 GLU A C 1
ATOM 596 O O . GLU A 1 79 ? -6.539 -2.228 -1.417 1.00 93.31 79 GLU A O 1
ATOM 601 N N . TRP A 1 80 ? -5.834 -0.806 0.148 1.00 94.62 80 TRP A N 1
ATOM 602 C CA . TRP A 1 80 ? -7.160 -0.215 0.329 1.00 94.62 80 TRP A CA 1
ATOM 603 C C . TRP A 1 80 ? -7.637 0.515 -0.925 1.00 94.62 80 TRP A C 1
ATOM 605 O O . TRP A 1 80 ? -8.810 0.417 -1.267 1.00 94.62 80 TRP A O 1
ATOM 615 N N . LEU A 1 81 ? -6.757 1.227 -1.633 1.00 91.81 81 LEU A N 1
ATOM 616 C CA . LEU A 1 81 ? -7.117 1.879 -2.895 1.00 91.81 81 LEU A CA 1
ATOM 617 C C . LEU A 1 81 ? -7.462 0.858 -3.987 1.00 91.81 81 LEU A C 1
ATOM 619 O O . LEU A 1 81 ? -8.454 1.045 -4.691 1.00 91.81 81 LEU A O 1
ATOM 623 N N . GLU A 1 82 ? -6.687 -0.220 -4.100 1.00 89.12 82 GLU A N 1
ATOM 624 C CA . GLU A 1 82 ? -6.929 -1.318 -5.043 1.00 89.12 82 GLU A CA 1
ATOM 625 C C . GLU A 1 82 ? -8.256 -2.025 -4.747 1.00 89.12 82 GLU A C 1
ATOM 627 O O . GLU A 1 82 ? -9.059 -2.218 -5.658 1.00 89.12 82 GLU A O 1
ATOM 632 N N . LEU A 1 83 ? -8.543 -2.326 -3.476 1.00 87.06 83 LEU A N 1
ATOM 633 C CA . LEU A 1 83 ? -9.819 -2.908 -3.045 1.00 87.06 83 LEU A CA 1
ATOM 634 C C . LEU A 1 83 ? -10.998 -1.984 -3.363 1.00 87.06 83 LEU A C 1
ATOM 636 O O . LEU A 1 83 ? -11.979 -2.417 -3.963 1.00 87.06 83 LEU A O 1
ATOM 640 N N . GLN A 1 84 ? -10.885 -0.694 -3.038 1.00 86.56 84 GLN A N 1
ATOM 641 C CA . GLN A 1 84 ? -11.940 0.277 -3.331 1.00 86.56 84 GLN A CA 1
ATOM 642 C C . GLN A 1 84 ? -12.181 0.455 -4.835 1.00 86.56 84 GLN A C 1
ATOM 644 O O . GLN A 1 84 ? -13.301 0.784 -5.227 1.00 86.56 84 GLN A O 1
ATOM 649 N N . GLN A 1 85 ? -11.157 0.278 -5.676 1.00 80.06 85 GLN A N 1
ATOM 650 C CA . GLN A 1 85 ? -11.328 0.276 -7.129 1.00 80.06 85 GLN A CA 1
ATOM 651 C C . GLN A 1 85 ? -11.922 -1.033 -7.641 1.00 80.06 85 GLN A C 1
ATOM 653 O O . GLN A 1 85 ? -12.825 -0.981 -8.472 1.00 80.06 85 GLN A O 1
ATOM 658 N N . ALA A 1 86 ? -11.500 -2.178 -7.106 1.00 74.50 86 ALA A N 1
ATOM 659 C CA . ALA A 1 86 ? -12.086 -3.473 -7.438 1.00 74.50 86 ALA A CA 1
ATOM 660 C C . ALA A 1 86 ? -13.591 -3.529 -7.115 1.00 74.50 86 ALA A C 1
ATOM 662 O O . ALA A 1 86 ? -14.353 -4.123 -7.875 1.00 74.50 86 ALA A O 1
ATOM 663 N N . ASP A 1 87 ? -14.029 -2.866 -6.040 1.00 69.88 87 ASP A N 1
ATOM 664 C CA . ASP A 1 87 ? -15.445 -2.741 -5.663 1.00 69.88 87 ASP A CA 1
ATOM 665 C C . ASP A 1 87 ? -16.261 -1.839 -6.607 1.00 69.88 87 ASP A C 1
ATOM 667 O O . ASP A 1 87 ? -17.491 -1.904 -6.627 1.00 69.88 87 ASP A O 1
ATOM 671 N N . ARG A 1 88 ? -15.599 -0.973 -7.382 1.00 68.94 88 ARG A N 1
ATOM 672 C CA . ARG A 1 88 ? -16.238 -0.055 -8.340 1.00 68.94 88 ARG A CA 1
ATOM 673 C C . ARG A 1 88 ? -16.294 -0.608 -9.758 1.00 68.94 88 ARG A C 1
ATOM 675 O O . ARG A 1 88 ? -16.990 -0.025 -10.588 1.00 68.94 88 ARG A O 1
ATOM 682 N N . GLU A 1 89 ? -15.586 -1.699 -10.031 1.00 68.00 89 GLU A N 1
ATOM 683 C CA . GLU A 1 89 ? -15.634 -2.372 -11.322 1.00 68.00 89 GLU A CA 1
ATOM 684 C C . GLU A 1 89 ? -17.021 -3.036 -11.490 1.00 68.00 89 GLU A C 1
ATOM 686 O O . GLU A 1 89 ? -17.387 -3.918 -10.705 1.00 68.00 89 GLU A O 1
ATOM 691 N N . PRO A 1 90 ? -17.830 -2.627 -12.486 1.00 57.09 90 PRO A N 1
ATOM 692 C CA . PRO A 1 90 ? -19.235 -3.031 -12.612 1.00 57.09 90 PRO A CA 1
ATOM 693 C C . PRO A 1 90 ? -19.447 -4.524 -12.919 1.00 57.09 90 PRO A C 1
ATOM 695 O O . PRO A 1 90 ? -20.580 -5.002 -12.852 1.00 57.09 90 PRO A O 1
ATOM 698 N N . ASP A 1 91 ? -18.384 -5.276 -13.214 1.00 57.66 91 ASP A N 1
ATOM 699 C CA . ASP A 1 91 ? -18.461 -6.678 -13.642 1.00 57.66 91 ASP A CA 1
ATOM 700 C C . ASP A 1 91 ? -18.480 -7.715 -12.502 1.00 57.66 91 ASP A C 1
ATOM 702 O O . ASP A 1 91 ? -18.484 -8.923 -12.749 1.00 57.66 91 ASP A O 1
ATOM 706 N N . ARG A 1 92 ? -18.593 -7.296 -11.233 1.00 57.16 92 ARG A N 1
ATOM 707 C CA . ARG A 1 92 ? -18.888 -8.227 -10.126 1.00 57.16 92 ARG A CA 1
ATOM 708 C C . ARG A 1 92 ? -20.386 -8.325 -9.842 1.00 57.16 92 ARG A C 1
ATOM 710 O O . ARG A 1 92 ? -20.881 -7.869 -8.814 1.00 57.16 92 ARG A O 1
ATOM 717 N N . MET A 1 93 ? -21.124 -9.008 -10.717 1.00 54.97 93 MET A N 1
ATOM 718 C CA . MET A 1 93 ? -22.464 -9.493 -10.367 1.00 54.97 93 MET A CA 1
ATOM 719 C C . MET A 1 93 ? -22.357 -10.613 -9.322 1.00 54.97 93 MET A C 1
ATOM 721 O O . MET A 1 93 ? -22.119 -11.772 -9.660 1.00 54.97 93 MET A O 1
ATOM 725 N N . VAL A 1 94 ? -22.567 -10.298 -8.042 1.00 63.66 94 VAL A N 1
ATOM 726 C CA . VAL A 1 94 ? -22.718 -11.330 -7.004 1.00 63.66 94 VAL A CA 1
ATOM 727 C C . VAL A 1 94 ? -24.127 -11.918 -7.086 1.00 63.66 94 VAL A C 1
ATOM 729 O O . VAL A 1 94 ? -25.120 -11.188 -7.157 1.00 63.66 94 VAL A O 1
ATOM 732 N N . ARG A 1 95 ? -24.257 -13.249 -7.076 1.00 64.75 95 ARG A N 1
ATOM 733 C CA . ARG A 1 95 ? -25.577 -13.893 -7.034 1.00 64.75 95 ARG A CA 1
ATOM 734 C C . ARG A 1 95 ? -26.221 -13.613 -5.673 1.00 64.75 95 ARG A C 1
ATOM 736 O O . ARG A 1 95 ? -25.655 -13.924 -4.631 1.00 64.75 95 ARG A O 1
ATOM 743 N N . LEU A 1 96 ? -27.448 -13.089 -5.680 1.00 70.44 96 LEU A N 1
ATOM 744 C CA . LEU A 1 96 ? -28.203 -12.737 -4.467 1.00 70.44 96 LEU A CA 1
ATOM 745 C C . LEU A 1 96 ? -28.353 -13.907 -3.470 1.00 70.44 96 LEU A C 1
ATOM 747 O O . LEU A 1 96 ? -28.457 -13.683 -2.267 1.00 70.44 96 LEU A O 1
ATOM 751 N N . GLY A 1 97 ? -28.354 -15.152 -3.956 1.00 78.44 97 GLY A N 1
ATOM 752 C CA . GLY A 1 97 ? -28.376 -16.347 -3.105 1.00 78.44 97 GLY A CA 1
ATOM 753 C C . GLY A 1 97 ? -27.111 -16.515 -2.261 1.00 78.44 97 GLY A C 1
ATOM 754 O O . GLY A 1 97 ? -27.212 -16.840 -1.080 1.00 78.44 97 GLY A O 1
ATOM 755 N N . ASP A 1 98 ? -25.939 -16.232 -2.830 1.00 77.50 98 ASP A N 1
ATOM 756 C CA . ASP A 1 98 ? -24.664 -16.353 -2.120 1.00 77.50 98 ASP A CA 1
ATOM 757 C C . ASP A 1 98 ? -24.496 -15.226 -1.097 1.00 77.50 98 ASP A C 1
ATOM 759 O O . ASP A 1 98 ? -24.027 -15.471 0.012 1.00 77.50 98 ASP A O 1
ATOM 763 N N . LEU A 1 99 ? -25.001 -14.026 -1.409 1.00 84.50 99 LEU A N 1
ATOM 764 C CA . LEU A 1 99 ? -25.050 -12.919 -0.453 1.00 84.50 99 LEU A CA 1
ATOM 765 C C . LEU A 1 99 ? -25.955 -13.239 0.748 1.00 84.50 99 LEU A C 1
ATOM 767 O O . LEU A 1 99 ? -25.559 -13.033 1.890 1.00 84.50 99 LEU A O 1
ATOM 771 N N . ARG A 1 100 ? -27.156 -13.786 0.509 1.00 87.62 100 ARG A N 1
ATOM 772 C CA . ARG A 1 100 ? -28.071 -14.186 1.595 1.00 87.62 100 ARG A CA 1
ATOM 773 C C . ARG A 1 100 ? -27.471 -15.271 2.483 1.00 87.62 100 ARG A C 1
ATOM 775 O O . ARG A 1 100 ? -27.619 -15.199 3.697 1.00 87.62 100 ARG A O 1
ATOM 782 N N . ARG A 1 101 ? -26.779 -16.249 1.890 1.00 81.62 101 ARG A N 1
ATOM 783 C CA . ARG A 1 101 ? -26.088 -17.304 2.642 1.00 81.62 101 ARG A CA 1
ATOM 784 C C . ARG A 1 101 ? -24.951 -16.732 3.492 1.00 81.62 101 ARG A C 1
ATOM 786 O O . ARG A 1 101 ? -24.825 -17.103 4.651 1.00 81.62 101 ARG A O 1
ATOM 793 N N . ALA A 1 102 ? -24.160 -15.816 2.935 1.00 87.25 102 ALA A N 1
ATOM 794 C CA . ALA A 1 102 ? -23.086 -15.155 3.669 1.00 87.25 102 ALA A CA 1
ATOM 795 C C . ALA A 1 102 ? -23.618 -14.349 4.866 1.00 87.25 102 ALA A C 1
ATOM 797 O O . ALA A 1 102 ? -23.061 -14.455 5.951 1.00 87.25 102 ALA A O 1
ATOM 798 N N . ILE A 1 103 ? -24.722 -13.611 4.695 1.00 89.38 103 ILE A N 1
ATOM 799 C CA . ILE A 1 103 ? -25.360 -12.852 5.785 1.00 89.38 103 ILE A CA 1
ATOM 800 C C . ILE A 1 103 ? -25.881 -13.788 6.881 1.00 89.38 103 ILE A C 1
ATOM 802 O O . ILE A 1 103 ? -25.591 -13.562 8.050 1.00 89.38 103 ILE A O 1
ATOM 806 N N . ALA A 1 104 ? -26.584 -14.863 6.518 1.00 88.81 104 ALA A N 1
ATOM 807 C CA . ALA A 1 104 ? -27.105 -15.820 7.496 1.00 88.81 104 ALA A CA 1
ATOM 808 C C . ALA A 1 104 ? -25.987 -16.466 8.338 1.00 88.81 104 ALA A C 1
ATOM 810 O O . ALA A 1 104 ? -26.119 -16.601 9.549 1.00 88.81 104 ALA A O 1
ATOM 811 N N . HIS A 1 105 ? -24.848 -16.799 7.723 1.00 80.50 105 HIS A N 1
ATOM 812 C CA . HIS A 1 105 ? -23.701 -17.342 8.457 1.00 80.50 105 HIS A CA 1
ATOM 813 C C . HIS A 1 105 ? -23.011 -16.329 9.380 1.00 80.50 105 HIS A C 1
ATOM 815 O O . HIS A 1 105 ? -22.343 -16.738 10.327 1.00 80.50 105 HIS A O 1
ATOM 821 N N . LEU A 1 106 ? -23.153 -15.025 9.127 1.00 82.06 106 LEU A N 1
ATOM 822 C CA . LEU A 1 106 ? -22.634 -13.988 10.022 1.00 82.06 106 LEU A CA 1
ATOM 823 C C . LEU A 1 106 ? -23.509 -13.821 11.271 1.00 82.06 106 LEU A C 1
ATOM 825 O O . LEU A 1 106 ? -22.971 -13.531 12.336 1.00 82.06 106 LEU A O 1
ATOM 829 N N . GLU A 1 107 ? -24.823 -14.026 11.159 1.00 68.75 107 GLU A N 1
ATOM 830 C CA . GLU A 1 107 ? -25.741 -14.004 12.307 1.00 68.75 107 GLU A CA 1
ATOM 831 C C . GLU A 1 107 ? -25.517 -15.212 13.229 1.00 68.75 107 GLU A C 1
ATOM 833 O O . GLU A 1 107 ? -25.436 -15.040 14.443 1.00 68.75 107 GLU A O 1
ATOM 838 N N . ASP A 1 108 ? -25.307 -16.404 12.660 1.00 62.44 108 ASP A N 1
ATOM 839 C CA . ASP A 1 108 ? -25.006 -17.624 13.428 1.00 62.44 108 ASP A CA 1
ATOM 840 C C . ASP A 1 108 ? -23.653 -17.561 14.158 1.00 62.44 108 ASP A C 1
ATOM 842 O O . ASP A 1 108 ? -23.490 -18.166 15.211 1.00 62.44 108 ASP A O 1
ATOM 846 N N . ALA A 1 109 ? -22.666 -16.842 13.614 1.00 56.00 109 ALA A N 1
ATOM 847 C CA . ALA A 1 109 ? -21.346 -16.699 14.236 1.00 56.00 109 ALA A CA 1
ATOM 848 C C . ALA A 1 109 ? -21.307 -15.650 15.366 1.00 56.00 109 ALA A C 1
ATOM 850 O O . ALA A 1 109 ? -20.325 -15.586 16.107 1.00 56.00 109 ALA A O 1
ATOM 851 N N . ALA A 1 110 ? -22.337 -14.805 15.468 1.00 54.19 110 ALA A N 1
ATOM 852 C CA . ALA A 1 110 ? -22.456 -13.751 16.475 1.00 54.19 110 ALA A CA 1
ATOM 853 C C . ALA A 1 110 ? -23.355 -14.139 17.670 1.00 54.19 110 ALA A C 1
ATOM 855 O O . ALA A 1 110 ? -23.489 -13.336 18.598 1.00 54.19 110 ALA A O 1
ATOM 856 N N . ALA A 1 111 ? -23.956 -15.334 17.642 1.00 49.78 111 ALA A N 1
ATOM 857 C CA . ALA A 1 111 ? -24.778 -15.925 18.704 1.00 49.78 111 ALA A CA 1
ATOM 858 C C . ALA A 1 111 ? -23.988 -16.958 19.526 1.00 49.78 111 ALA A C 1
ATOM 860 O O . ALA A 1 111 ? -24.258 -17.050 20.746 1.00 49.78 111 ALA A O 1
#